Protein AF-A0A557S7L2-F1 (afdb_monomer)

InterPro domains:
  IPR024530 Putative quorum-sensing-regulated virulence factor [PF12843] (3-58)

Radius of gyration: 10.43 Å; Cα contacts (8 Å, |Δi|>4): 52; chains: 1; bounding box: 24×25×25 Å

Secondary struct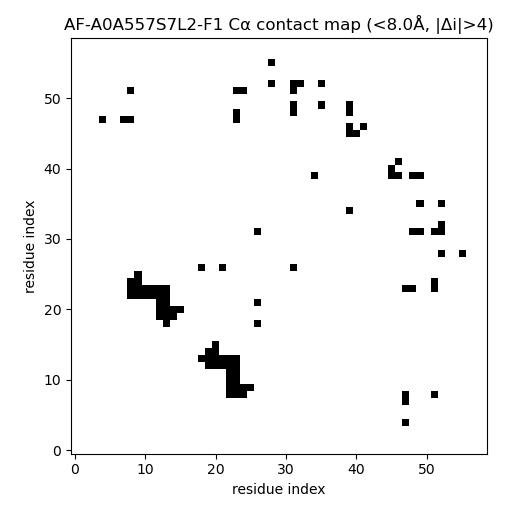ure (DSSP, 8-state):
--HHHHHHHHH-B--SSTTTTSBGGGS-HHHHHHHHHH-PPTTHHHHHHHHHHHHHH--

Mean predicted aligned error: 4.09 Å

Structure (mmCIF, N/CA/C/O backbone):
data_AF-A0A557S7L2-F1
#
_entry.id   AF-A0A557S7L2-F1
#
loop_
_atom_site.group_PDB
_atom_site.id
_atom_site.type_symbol
_atom_site.label_atom_id
_atom_site.label_alt_id
_atom_site.label_comp_id
_atom_site.label_asym_id
_atom_site.label_entity_id
_atom_site.label_seq_id
_atom_site.pdbx_PDB_ins_code
_atom_site.Cartn_x
_atom_site.Cartn_y
_atom_site.Cartn_z
_atom_site.occupancy
_atom_site.B_iso_or_equiv
_atom_site.auth_seq_id
_atom_site.auth_comp_id
_atom_site.auth_asym_id
_atom_site.auth_atom_id
_atom_site.pdbx_PDB_model_num
ATOM 1 N N . MET A 1 1 ? 14.902 -7.680 6.896 1.00 60.78 1 MET A N 1
ATOM 2 C CA . MET A 1 1 ? 13.433 -7.515 6.890 1.00 60.78 1 MET A CA 1
ATOM 3 C C . MET A 1 1 ? 13.007 -7.110 8.288 1.00 60.78 1 MET A C 1
ATOM 5 O O . MET A 1 1 ? 13.380 -7.804 9.223 1.00 60.78 1 MET A O 1
ATOM 9 N N . ASN A 1 2 ? 12.360 -5.952 8.444 1.00 70.94 2 ASN A N 1
ATOM 10 C CA . ASN A 1 2 ? 11.985 -5.420 9.756 1.00 70.94 2 ASN A CA 1
ATOM 11 C C . ASN A 1 2 ? 10.604 -5.991 10.140 1.00 70.94 2 ASN A C 1
ATOM 13 O O . ASN A 1 2 ? 9.627 -5.616 9.491 1.00 70.94 2 ASN A O 1
ATOM 17 N N . PRO A 1 3 ? 10.500 -6.917 11.109 1.00 76.12 3 PRO A N 1
ATOM 18 C CA . PRO A 1 3 ? 9.267 -7.672 11.367 1.00 76.12 3 PRO A CA 1
ATOM 19 C C . PRO A 1 3 ? 8.073 -6.776 11.733 1.00 76.12 3 PRO A C 1
ATOM 21 O O . PRO A 1 3 ? 6.955 -7.041 11.305 1.00 76.12 3 PRO A O 1
ATOM 24 N N . GLU A 1 4 ? 8.323 -5.651 12.403 1.00 79.69 4 GLU A N 1
ATOM 25 C CA . GLU A 1 4 ? 7.297 -4.658 12.751 1.00 79.69 4 GLU A CA 1
ATOM 26 C C . GLU A 1 4 ? 6.605 -4.051 11.519 1.00 79.69 4 GLU A C 1
ATOM 28 O O . GLU A 1 4 ? 5.417 -3.733 11.552 1.00 79.69 4 GLU A O 1
ATOM 33 N N . LEU A 1 5 ? 7.330 -3.891 10.404 1.00 77.19 5 LEU A N 1
ATOM 34 C CA . LEU A 1 5 ? 6.743 -3.371 9.169 1.00 77.19 5 LEU A CA 1
ATOM 35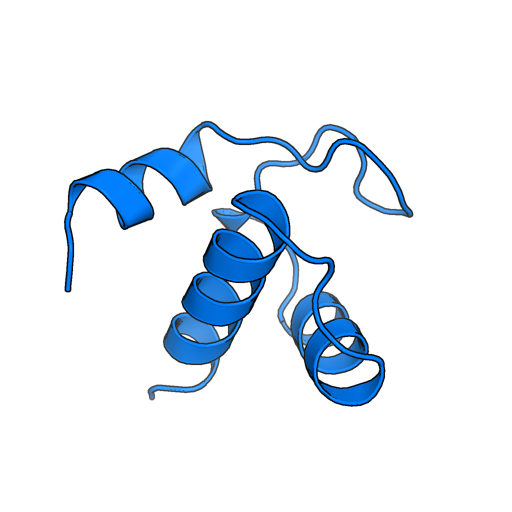 C C . LEU A 1 5 ? 5.841 -4.406 8.496 1.00 77.19 5 LEU A C 1
ATOM 37 O O . LEU A 1 5 ? 4.836 -4.010 7.917 1.00 77.19 5 LEU A O 1
ATOM 41 N N . LEU A 1 6 ? 6.164 -5.701 8.594 1.00 81.31 6 LEU A N 1
ATOM 42 C CA . LEU A 1 6 ? 5.302 -6.764 8.068 1.00 81.31 6 LEU A CA 1
ATOM 43 C C . LEU A 1 6 ? 3.989 -6.853 8.843 1.00 81.31 6 LEU A C 1
ATOM 45 O O . LEU A 1 6 ? 2.931 -6.960 8.229 1.00 81.31 6 LEU A O 1
ATOM 49 N N . GLU A 1 7 ? 4.041 -6.752 10.171 1.00 84.81 7 GLU A N 1
ATOM 50 C CA . GLU A 1 7 ? 2.825 -6.702 10.985 1.00 84.81 7 GLU A CA 1
ATOM 51 C C . GLU A 1 7 ? 1.957 -5.507 10.591 1.00 84.81 7 GLU A C 1
ATOM 53 O O . GLU A 1 7 ? 0.757 -5.663 10.378 1.00 84.81 7 GLU A O 1
ATOM 58 N N . LEU A 1 8 ? 2.564 -4.335 10.375 1.00 85.62 8 LEU A N 1
ATOM 59 C CA . LEU A 1 8 ? 1.838 -3.153 9.914 1.00 85.62 8 LEU A CA 1
ATOM 60 C C . LEU A 1 8 ? 1.103 -3.374 8.583 1.00 85.62 8 LEU A C 1
ATOM 62 O O . LEU A 1 8 ? 0.026 -2.816 8.414 1.00 85.62 8 LEU A O 1
ATOM 66 N N . LEU A 1 9 ? 1.591 -4.209 7.664 1.00 86.44 9 LEU A N 1
ATOM 67 C CA . LEU A 1 9 ? 0.866 -4.506 6.416 1.00 86.44 9 LEU A CA 1
ATOM 68 C C . LEU A 1 9 ? -0.477 -5.215 6.660 1.00 86.44 9 LEU A C 1
ATOM 70 O O . LEU A 1 9 ? -1.413 -5.032 5.879 1.00 86.44 9 LEU A O 1
ATOM 74 N N . LEU A 1 10 ? -0.573 -5.997 7.740 1.00 86.81 10 LEU A N 1
ATOM 75 C CA . LEU A 1 10 ? -1.743 -6.807 8.098 1.00 86.81 10 LEU A CA 1
ATOM 76 C C . LEU A 1 10 ? -2.789 -6.041 8.918 1.00 86.81 10 LEU A C 1
ATOM 78 O O . LEU A 1 10 ? -3.955 -6.417 8.913 1.00 86.81 10 LEU A O 1
ATOM 82 N N . ILE A 1 11 ? -2.390 -4.981 9.623 1.00 88.62 11 ILE A N 1
ATOM 83 C CA . ILE A 1 11 ? -3.288 -4.139 10.444 1.00 88.62 11 ILE A CA 1
ATOM 84 C C . ILE A 1 11 ? -3.588 -2.787 9.801 1.00 88.62 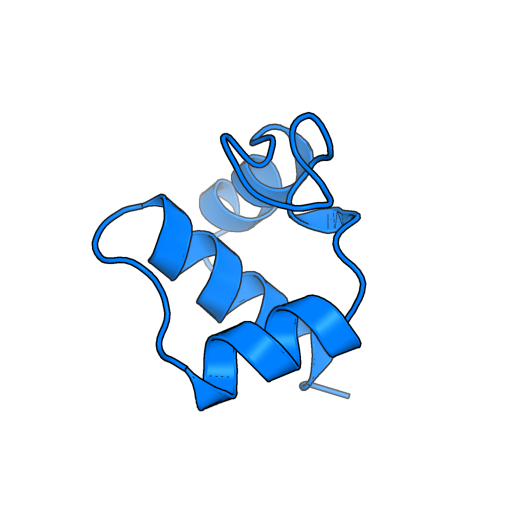11 ILE A C 1
ATOM 86 O O . ILE A 1 11 ? -4.588 -2.156 10.139 1.00 88.62 11 ILE A O 1
ATOM 90 N N . HIS A 1 12 ? -2.728 -2.296 8.909 1.00 90.56 12 HIS A N 1
ATOM 91 C CA . HIS A 1 12 ? -2.914 -0.982 8.316 1.00 90.56 12 HIS A CA 1
ATOM 92 C C . HIS A 1 12 ? -3.797 -1.074 7.076 1.00 90.56 12 HIS A C 1
ATOM 94 O O . HIS A 1 12 ? -3.438 -1.684 6.070 1.00 90.56 12 HIS A O 1
ATOM 100 N N . GLU A 1 13 ? -4.967 -0.451 7.163 1.00 93.25 13 GLU A N 1
ATOM 101 C CA . GLU A 1 13 ? -5.923 -0.363 6.069 1.00 93.25 13 GLU A CA 1
ATOM 102 C C . GLU A 1 13 ? -5.620 0.817 5.150 1.00 93.25 13 GLU A C 1
ATOM 104 O O . GLU A 1 13 ? -5.178 1.882 5.587 1.00 93.25 13 GLU A O 1
ATOM 109 N N . MET A 1 14 ? -5.922 0.658 3.862 1.00 93.44 14 MET A N 1
ATOM 110 C CA . MET A 1 14 ? -5.828 1.748 2.908 1.00 93.44 14 MET A CA 1
ATOM 111 C C . MET A 1 14 ? -6.796 2.873 3.288 1.00 93.44 14 MET A C 1
ATOM 113 O O . MET A 1 14 ? -8.013 2.661 3.305 1.00 93.44 14 MET A O 1
ATOM 117 N N . PRO A 1 15 ? -6.298 4.102 3.514 1.00 91.62 15 PRO A N 1
ATOM 118 C CA . PRO A 1 1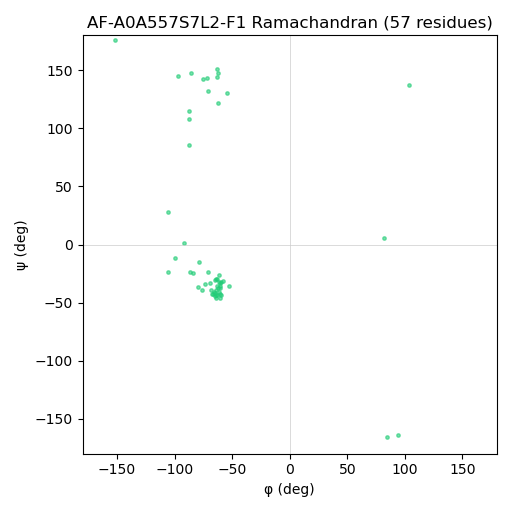5 ? -7.149 5.215 3.924 1.00 91.62 15 PRO A CA 1
ATOM 119 C C . PRO A 1 15 ? -7.938 5.834 2.757 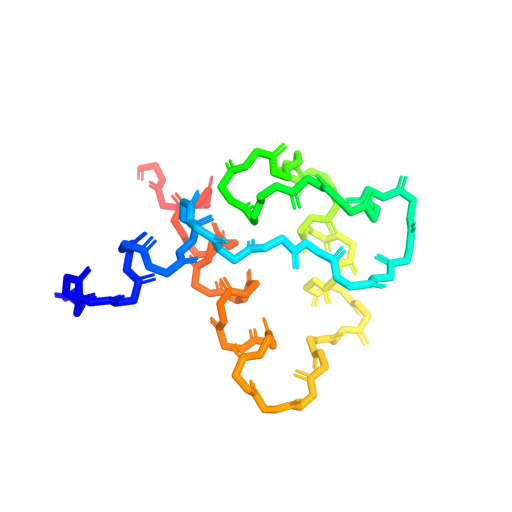1.00 91.62 15 PRO A C 1
ATOM 121 O O . PRO A 1 15 ? -8.901 6.573 2.979 1.00 91.62 15 PRO A O 1
ATOM 124 N N . PHE A 1 16 ? -7.561 5.542 1.507 1.00 89.12 16 PHE A N 1
ATOM 125 C CA . PHE A 1 16 ? -8.165 6.118 0.304 1.00 89.12 16 PHE A CA 1
ATOM 126 C C . PHE A 1 16 ? -8.074 5.192 -0.919 1.00 89.12 16 PHE A C 1
ATOM 128 O O . PHE A 1 16 ? -7.442 4.136 -0.893 1.00 89.12 16 PHE A O 1
ATOM 135 N N . GLY A 1 17 ? -8.690 5.629 -2.020 1.00 88.19 17 GLY A N 1
ATOM 136 C CA . GLY A 1 17 ? -8.662 4.938 -3.307 1.00 88.19 17 GLY A CA 1
ATOM 137 C C . GLY A 1 17 ? -9.714 3.838 -3.428 1.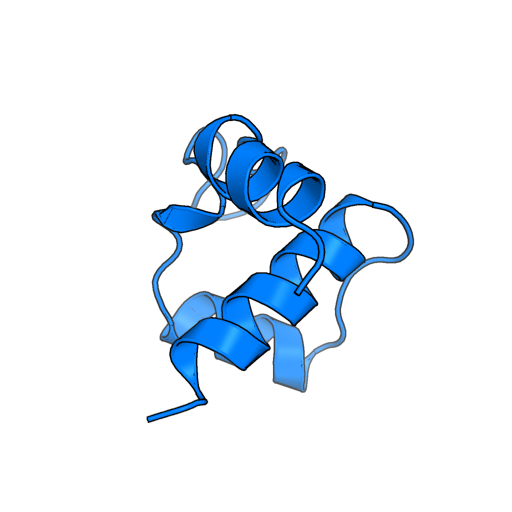00 88.19 17 GLY A C 1
ATOM 138 O O . GLY A 1 17 ? -10.656 3.756 -2.640 1.00 88.19 17 GLY A O 1
ATOM 139 N N . LYS A 1 18 ? -9.550 2.986 -4.446 1.00 88.94 18 LYS A N 1
ATOM 140 C CA . LYS A 1 18 ? -10.507 1.916 -4.783 1.00 88.94 18 LYS A CA 1
ATOM 141 C C . LYS A 1 18 ? -10.615 0.838 -3.697 1.00 88.94 18 LYS A C 1
ATOM 143 O O . LYS A 1 18 ? -11.676 0.250 -3.536 1.00 88.94 18 LYS A O 1
ATOM 148 N N . TYR A 1 19 ? -9.528 0.591 -2.966 1.00 92.88 19 TYR A N 1
ATOM 149 C CA . TYR A 1 19 ? -9.438 -0.435 -1.922 1.00 92.88 19 TYR A CA 1
ATOM 150 C C . TYR A 1 19 ? -9.456 0.162 -0.511 1.00 92.88 19 TYR A C 1
ATOM 152 O O . TYR A 1 19 ? -8.881 -0.409 0.411 1.00 92.88 19 TYR A O 1
ATOM 160 N N . LYS A 1 20 ? -10.092 1.326 -0.334 1.00 92.62 20 LYS A N 1
ATOM 161 C CA . LYS A 1 20 ? -10.244 1.946 0.984 1.00 92.62 20 LYS A CA 1
ATOM 162 C C . LYS A 1 20 ? -10.886 0.962 1.974 1.00 92.62 20 LYS A C 1
ATOM 164 O O . LYS A 1 20 ? -11.918 0.376 1.655 1.00 92.62 20 LYS A O 1
ATOM 169 N N . GLY A 1 21 ? -10.287 0.814 3.157 1.00 92.31 21 GLY A N 1
ATOM 1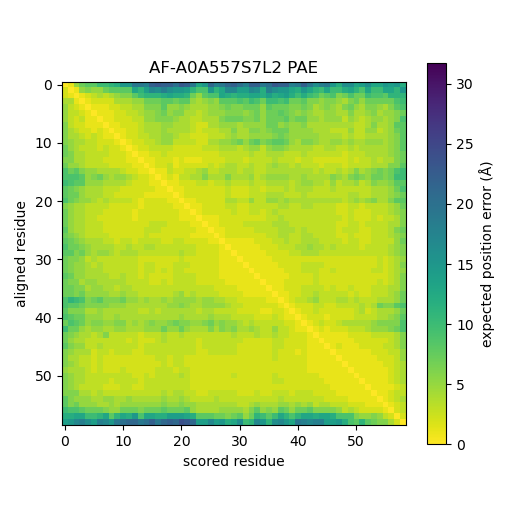70 C CA . GLY A 1 21 ? -10.736 -0.121 4.198 1.00 92.31 21 GLY A CA 1
ATOM 171 C C . GLY A 1 21 ? -10.271 -1.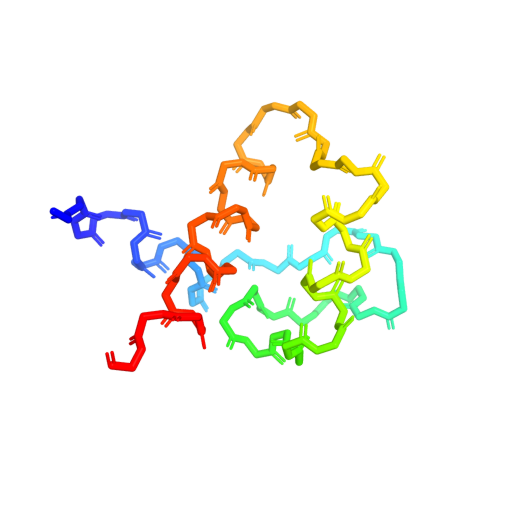571 4.014 1.00 92.31 21 GLY A C 1
ATOM 172 O O . GLY A 1 21 ? -10.699 -2.441 4.760 1.00 92.31 21 GLY A O 1
ATOM 173 N N . ARG A 1 22 ? -9.417 -1.867 3.021 1.00 92.94 22 ARG A N 1
ATOM 174 C CA . ARG A 1 22 ? -8.674 -3.139 2.964 1.00 92.94 22 ARG A CA 1
ATOM 175 C C . ARG A 1 22 ? -7.281 -2.968 3.528 1.00 92.94 22 ARG A C 1
ATOM 177 O O . ARG A 1 22 ? -6.655 -1.937 3.292 1.00 92.94 22 ARG A O 1
ATOM 184 N N . VAL A 1 23 ? -6.786 -4.001 4.194 1.00 93.19 23 VAL A N 1
ATOM 185 C CA . VAL A 1 23 ? -5.402 -4.072 4.671 1.00 93.19 23 VAL A CA 1
ATOM 186 C C . VAL A 1 23 ? -4.417 -4.043 3.503 1.00 93.19 23 VAL A C 1
ATOM 188 O O . VAL A 1 23 ? -4.727 -4.528 2.412 1.00 93.19 23 VAL A O 1
ATOM 191 N N . ILE A 1 24 ? -3.239 -3.451 3.711 1.00 91.06 24 ILE A N 1
ATOM 192 C CA . ILE A 1 24 ? -2.219 -3.315 2.658 1.00 91.06 24 ILE A CA 1
ATOM 193 C C . ILE A 1 24 ? -1.771 -4.689 2.140 1.00 91.06 24 ILE A C 1
ATOM 195 O O . ILE A 1 24 ? -1.559 -4.834 0.938 1.00 91.06 24 ILE A O 1
ATOM 199 N N . ALA A 1 25 ? -1.704 -5.695 3.014 1.00 90.06 25 ALA A N 1
ATOM 200 C CA . ALA A 1 25 ? -1.375 -7.074 2.650 1.00 90.06 25 ALA A CA 1
ATOM 201 C C . ALA A 1 25 ? -2.371 -7.718 1.660 1.00 90.06 25 ALA A C 1
ATOM 203 O O . ALA A 1 25 ? -1.984 -8.593 0.894 1.00 90.06 25 ALA A O 1
ATOM 204 N N . ASP A 1 26 ? -3.629 -7.265 1.638 1.00 91.38 26 ASP A N 1
ATOM 205 C CA . ASP A 1 26 ? -4.684 -7.763 0.738 1.00 91.38 26 ASP A CA 1
ATOM 206 C C . ASP A 1 26 ? -4.776 -6.963 -0.570 1.00 91.38 26 ASP A C 1
ATOM 208 O O . ASP A 1 26 ? -5.671 -7.186 -1.399 1.00 91.38 26 ASP A O 1
ATOM 212 N N . LEU A 1 27 ? -3.905 -5.967 -0.755 1.00 91.38 27 LEU A N 1
ATOM 213 C CA . LEU A 1 27 ? -3.908 -5.188 -1.980 1.00 91.38 27 LEU A CA 1
ATOM 214 C C . LEU A 1 27 ? -3.391 -6.043 -3.133 1.00 91.38 27 LEU A C 1
ATOM 216 O O . LEU A 1 27 ? -2.328 -6.649 -3.031 1.00 91.38 27 LEU A O 1
ATOM 220 N N . PRO A 1 28 ? -4.098 -6.055 -4.268 1.00 92.31 28 PRO A N 1
ATOM 221 C CA . PRO A 1 28 ? -3.659 -6.856 -5.391 1.00 92.31 28 PRO A CA 1
ATOM 222 C C . PRO A 1 28 ? -2.410 -6.255 -6.049 1.00 92.31 28 PRO A C 1
ATOM 224 O O . PRO A 1 28 ? -2.317 -5.032 -6.214 1.00 92.31 28 PRO A O 1
ATOM 227 N N . GLY A 1 29 ? -1.500 -7.116 -6.510 1.00 89.44 29 GLY A N 1
ATOM 228 C CA . GLY A 1 29 ? -0.218 -6.729 -7.112 1.00 89.44 29 GLY A CA 1
ATOM 229 C C . GLY A 1 29 ? -0.332 -5.714 -8.253 1.00 89.44 29 GLY A C 1
ATOM 230 O O . GLY A 1 29 ? 0.448 -4.767 -8.330 1.00 89.44 29 GLY A O 1
ATOM 231 N N . HIS A 1 30 ? -1.379 -5.780 -9.090 1.00 90.94 30 HIS A N 1
ATOM 232 C CA . HIS A 1 30 ? -1.605 -4.778 -10.149 1.00 90.94 30 HIS A CA 1
ATOM 233 C C . HIS A 1 30 ? -1.857 -3.363 -9.617 1.00 90.94 30 HIS A C 1
ATOM 235 O O . HIS A 1 30 ? -1.548 -2.381 -10.294 1.00 90.94 30 HIS A O 1
ATOM 241 N N . TYR A 1 31 ? -2.428 -3.237 -8.419 1.00 91.94 31 TYR A N 1
ATOM 242 C CA . TYR A 1 31 ? -2.646 -1.947 -7.770 1.00 91.94 31 TYR A CA 1
ATOM 243 C C . TYR A 1 31 ? -1.345 -1.391 -7.188 1.00 91.94 31 TYR A C 1
ATOM 245 O O . TYR A 1 31 ? -1.070 -0.199 -7.328 1.00 91.94 31 TYR A O 1
ATOM 253 N N . LEU A 1 32 ? -0.515 -2.262 -6.614 1.00 91.38 32 LEU A N 1
ATOM 254 C CA . LEU A 1 32 ? 0.825 -1.909 -6.151 1.00 91.38 32 LEU A CA 1
ATOM 255 C C . LEU A 1 32 ? 1.731 -1.514 -7.329 1.00 91.38 32 LEU A C 1
ATOM 257 O O . LEU A 1 32 ? 2.390 -0.481 -7.269 1.00 91.38 32 LEU A O 1
ATOM 261 N N . ALA A 1 33 ? 1.671 -2.242 -8.447 1.00 91.88 33 ALA A N 1
ATOM 262 C CA . ALA A 1 33 ? 2.393 -1.918 -9.678 1.00 91.88 33 ALA A CA 1
ATOM 263 C C . ALA A 1 33 ? 1.953 -0.584 -10.297 1.00 91.88 33 ALA A C 1
ATOM 265 O O . ALA A 1 33 ? 2.775 0.161 -10.835 1.00 91.88 33 ALA A O 1
ATOM 266 N N . TRP A 1 34 ? 0.664 -0.243 -10.207 1.00 92.00 34 TRP A N 1
ATOM 267 C CA . TRP A 1 34 ? 0.186 1.082 -10.602 1.00 92.00 34 TRP A CA 1
ATOM 268 C C . TRP A 1 34 ? 0.804 2.182 -9.728 1.00 92.00 34 TRP A C 1
ATOM 270 O O . TRP A 1 34 ? 1.289 3.178 -10.269 1.00 92.00 34 TRP A O 1
ATOM 280 N N . PHE A 1 35 ? 0.877 1.978 -8.408 1.00 92.25 35 PHE A N 1
ATOM 281 C CA . PHE A 1 35 ? 1.577 2.894 -7.501 1.00 92.25 35 PHE A CA 1
ATOM 282 C C . PHE A 1 35 ? 3.080 2.969 -7.778 1.00 92.25 35 PHE A C 1
ATOM 284 O O . PHE A 1 35 ? 3.623 4.066 -7.774 1.00 92.25 35 PHE A O 1
ATOM 291 N N . ALA A 1 36 ? 3.746 1.859 -8.092 1.00 90.56 36 ALA A N 1
ATOM 292 C CA . ALA A 1 36 ? 5.165 1.859 -8.447 1.00 90.56 36 ALA A CA 1
ATOM 293 C C . ALA A 1 36 ? 5.449 2.701 -9.707 1.00 90.56 36 ALA A C 1
ATOM 295 O O . ALA A 1 36 ? 6.493 3.341 -9.807 1.00 90.56 36 ALA A O 1
ATOM 296 N N . ARG A 1 37 ? 4.500 2.751 -10.653 1.00 91.19 37 ARG A N 1
ATOM 297 C CA . ARG A 1 37 ? 4.590 3.584 -11.867 1.00 91.19 37 ARG A CA 1
ATOM 298 C C . ARG A 1 37 ? 4.249 5.054 -11.628 1.00 91.19 37 ARG A C 1
ATOM 300 O O . ARG A 1 37 ? 4.823 5.913 -12.285 1.00 91.19 37 ARG A O 1
ATOM 307 N N . GLN A 1 38 ? 3.281 5.343 -10.758 1.00 91.38 38 GLN A N 1
ATOM 308 C CA . GLN A 1 38 ? 2.858 6.717 -10.449 1.00 91.38 38 GLN A CA 1
ATOM 309 C C . GLN A 1 38 ? 3.727 7.387 -9.376 1.00 91.38 38 GLN A C 1
ATOM 311 O O . GLN A 1 38 ? 3.817 8.611 -9.333 1.00 91.38 38 GLN A O 1
ATOM 316 N N . GLY A 1 39 ? 4.370 6.590 -8.527 1.00 90.94 39 GLY A N 1
ATOM 317 C CA . GLY A 1 39 ? 5.063 7.019 -7.320 1.00 90.94 39 GLY A CA 1
ATOM 318 C C . GLY A 1 39 ? 4.254 6.711 -6.058 1.00 90.94 39 GLY A C 1
ATOM 319 O O . GLY A 1 39 ? 3.041 6.931 -5.990 1.00 90.94 39 GLY A O 1
ATOM 320 N N . PHE A 1 40 ? 4.941 6.215 -5.029 1.00 91.19 40 PHE A N 1
ATOM 321 C CA . PHE A 1 40 ? 4.340 5.983 -3.720 1.00 91.19 40 PHE A CA 1
ATOM 322 C C . PHE A 1 40 ? 4.151 7.305 -2.958 1.00 91.19 40 PHE A C 1
ATOM 324 O O . PHE A 1 40 ? 5.011 8.187 -3.025 1.00 91.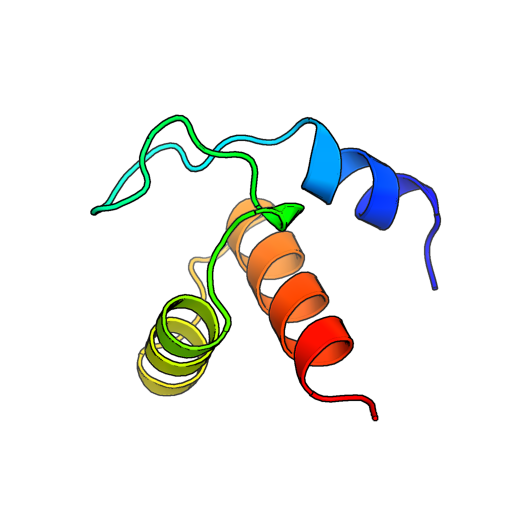19 40 PHE A O 1
ATOM 331 N N . PRO A 1 41 ? 3.048 7.459 -2.204 1.00 90.25 41 PRO A N 1
ATOM 332 C CA . PRO A 1 41 ? 2.815 8.651 -1.396 1.00 90.25 41 PRO A CA 1
ATOM 333 C C . PRO A 1 41 ? 3.886 8.799 -0.308 1.00 90.25 41 PRO A C 1
ATOM 335 O O . PRO A 1 41 ? 4.320 7.820 0.285 1.00 90.25 41 PRO A O 1
ATOM 338 N N . ALA A 1 42 ? 4.299 10.025 0.008 1.00 87.56 42 ALA A N 1
ATOM 339 C CA . ALA A 1 42 ? 5.290 10.241 1.060 1.00 87.56 42 ALA A CA 1
ATOM 340 C C . ALA A 1 42 ? 4.779 9.795 2.447 1.00 87.56 42 ALA A C 1
ATOM 342 O O . ALA A 1 42 ? 3.585 9.853 2.752 1.00 87.56 42 ALA A O 1
ATOM 343 N N . GLY A 1 43 ? 5.712 9.391 3.311 1.00 89.94 43 GLY A N 1
ATOM 344 C CA . GLY A 1 43 ? 5.436 8.981 4.687 1.00 89.94 43 GLY A CA 1
ATOM 345 C C . GLY A 1 43 ? 5.239 7.474 4.856 1.00 89.94 43 GLY A C 1
ATOM 346 O O . GLY A 1 43 ? 5.604 6.670 3.999 1.00 89.94 43 GLY A O 1
ATOM 347 N N . ARG A 1 44 ? 4.665 7.090 6.002 1.00 89.12 44 ARG A N 1
ATOM 348 C CA . ARG A 1 44 ? 4.564 5.683 6.425 1.00 89.12 44 ARG A CA 1
ATOM 349 C C . ARG A 1 44 ? 3.765 4.825 5.442 1.00 89.12 44 ARG A C 1
ATOM 351 O O . ARG A 1 44 ? 4.135 3.686 5.192 1.00 89.12 44 ARG A O 1
ATOM 358 N N . LEU A 1 45 ? 2.702 5.378 4.858 1.00 89.56 45 LEU A N 1
ATOM 359 C CA . LEU A 1 45 ? 1.855 4.646 3.919 1.00 89.56 45 LEU A CA 1
ATOM 360 C C . LEU A 1 45 ? 2.617 4.236 2.653 1.00 89.56 45 LEU A C 1
ATOM 362 O O . LEU A 1 45 ? 2.527 3.086 2.243 1.00 89.56 45 LEU A O 1
ATOM 366 N N . GLY A 1 46 ? 3.391 5.142 2.049 1.00 90.56 46 GLY A N 1
ATOM 367 C CA . GLY A 1 46 ? 4.182 4.783 0.872 1.00 90.56 46 GLY A CA 1
ATOM 368 C C . GLY A 1 46 ? 5.321 3.833 1.180 1.00 90.56 46 GLY A C 1
ATOM 369 O O . GLY A 1 46 ? 5.602 2.977 0.355 1.00 90.56 46 GLY A O 1
ATOM 370 N N . GLN A 1 47 ? 5.925 3.922 2.369 1.00 90.88 47 GLN A N 1
ATOM 371 C CA . GLN A 1 47 ? 6.911 2.931 2.808 1.00 90.88 47 GLN A CA 1
ATOM 372 C C . GLN A 1 47 ? 6.300 1.528 2.891 1.00 90.88 47 GLN A C 1
ATOM 374 O O . GLN A 1 47 ? 6.911 0.575 2.423 1.00 90.88 47 GLN A O 1
ATOM 379 N N . LEU A 1 48 ? 5.084 1.406 3.430 1.00 90.62 48 LEU A N 1
ATOM 380 C CA . LEU A 1 48 ? 4.365 0.131 3.500 1.00 90.62 48 LEU A CA 1
ATOM 381 C C . LEU A 1 48 ? 3.962 -0.382 2.110 1.00 90.62 48 LEU A C 1
ATOM 383 O O . LEU A 1 48 ? 4.137 -1.559 1.823 1.00 90.62 48 LEU A O 1
ATOM 387 N N . LEU A 1 49 ? 3.471 0.492 1.228 1.00 92.06 49 LEU A N 1
ATOM 388 C CA . LEU A 1 49 ? 3.109 0.116 -0.144 1.00 92.06 49 LEU A CA 1
ATOM 389 C C . LEU A 1 49 ? 4.329 -0.307 -0.973 1.00 92.06 49 LEU A C 1
ATOM 391 O O . LEU A 1 49 ? 4.245 -1.282 -1.713 1.00 92.06 49 LEU A O 1
ATOM 395 N N . ALA A 1 50 ? 5.453 0.398 -0.833 1.00 90.81 50 ALA A N 1
ATOM 396 C CA . ALA A 1 50 ? 6.707 0.045 -1.488 1.00 90.81 50 ALA A CA 1
ATOM 397 C C . ALA A 1 50 ? 7.242 -1.292 -0.968 1.00 90.81 50 ALA A C 1
ATOM 399 O O . ALA A 1 50 ? 7.603 -2.149 -1.767 1.00 90.81 50 ALA A O 1
ATOM 400 N N . LEU A 1 51 ? 7.209 -1.504 0.352 1.00 90.12 51 LEU A N 1
ATOM 401 C CA . LEU A 1 51 ? 7.595 -2.775 0.957 1.00 90.12 51 LEU A CA 1
ATOM 402 C C . LEU A 1 51 ? 6.708 -3.925 0.464 1.00 90.12 51 LEU A C 1
ATOM 404 O O . LEU A 1 51 ? 7.226 -4.969 0.088 1.00 90.12 51 LEU A O 1
ATOM 408 N N . MET A 1 52 ? 5.385 -3.740 0.431 1.00 90.62 52 MET A N 1
ATOM 409 C CA . MET A 1 52 ? 4.465 -4.758 -0.082 1.00 90.62 52 MET A CA 1
ATOM 410 C C . MET A 1 52 ? 4.730 -5.062 -1.559 1.00 90.62 52 MET A C 1
ATOM 412 O O . MET A 1 52 ? 4.717 -6.218 -1.960 1.00 90.62 52 MET A O 1
ATOM 416 N N . TYR A 1 53 ? 5.006 -4.034 -2.365 1.00 91.12 53 TYR A N 1
ATOM 417 C CA . TYR A 1 53 ? 5.358 -4.202 -3.772 1.00 91.12 53 TYR A CA 1
ATOM 418 C C . TYR A 1 53 ? 6.672 -4.974 -3.959 1.00 91.12 53 TYR A C 1
ATOM 420 O O . TYR A 1 53 ? 6.734 -5.866 -4.799 1.00 91.12 53 TYR A O 1
ATOM 428 N N . GLU A 1 54 ? 7.704 -4.667 -3.166 1.00 88.75 54 GLU A N 1
ATOM 429 C CA . GLU A 1 54 ? 8.972 -5.409 -3.166 1.00 88.75 54 GLU A CA 1
ATOM 430 C C . GLU A 1 54 ? 8.788 -6.872 -2.740 1.00 88.75 54 GLU A C 1
ATOM 432 O O . GLU A 1 54 ? 9.439 -7.749 -3.300 1.00 88.75 54 GLU A O 1
ATOM 437 N N . LEU A 1 55 ? 7.906 -7.145 -1.773 1.00 86.31 55 LEU A N 1
ATOM 438 C CA . LEU A 1 55 ? 7.574 -8.508 -1.345 1.00 86.31 55 LEU A CA 1
ATOM 439 C C . LEU A 1 55 ? 6.801 -9.283 -2.422 1.00 86.31 55 LEU A C 1
ATOM 441 O O . LEU A 1 55 ? 7.070 -10.460 -2.612 1.00 86.31 55 LEU A O 1
ATOM 445 N N . ASP A 1 56 ? 5.882 -8.627 -3.135 1.00 84.19 56 ASP A N 1
ATOM 446 C CA . ASP A 1 56 ? 5.098 -9.214 -4.236 1.00 84.19 56 ASP A CA 1
ATOM 447 C C . ASP A 1 56 ? 5.949 -9.482 -5.495 1.00 84.19 56 ASP A C 1
ATOM 449 O O . ASP A 1 56 ? 5.594 -10.324 -6.311 1.00 84.19 56 ASP A O 1
ATOM 453 N N . HIS A 1 57 ? 7.069 -8.764 -5.669 1.00 79.00 57 HIS A N 1
ATOM 454 C CA . HIS A 1 57 ? 7.978 -8.902 -6.821 1.00 79.00 57 HIS A CA 1
ATOM 455 C C . HIS A 1 57 ? 9.238 -9.742 -6.553 1.00 79.00 57 HIS A C 1
ATOM 457 O O . HIS A 1 57 ? 9.948 -10.067 -7.505 1.00 79.00 57 HIS A O 1
ATOM 463 N N . ASN A 1 58 ? 9.545 -10.072 -5.295 1.00 70.94 58 ASN A N 1
ATOM 464 C CA . ASN A 1 58 ? 10.609 -11.018 -4.951 1.00 70.94 58 ASN A CA 1
ATOM 465 C C . ASN A 1 58 ? 10.042 -12.449 -4.956 1.00 70.94 58 ASN A C 1
ATOM 467 O O . ASN A 1 58 ? 9.643 -12.956 -3.908 1.00 70.94 58 ASN A O 1
ATOM 471 N N . ASP A 1 59 ? 10.014 -13.069 -6.137 1.00 51.28 59 ASP A N 1
ATOM 472 C CA . ASP A 1 59 ? 9.947 -14.533 -6.314 1.00 51.28 59 ASP A CA 1
ATOM 473 C C . ASP A 1 59 ? 11.324 -15.187 -6.069 1.00 51.28 59 ASP A C 1
ATOM 475 O O . ASP A 1 59 ? 12.353 -14.597 -6.488 1.00 51.28 59 ASP A O 1
#

Organism: NCBI:txid1629404

pLDDT: mean 87.5, std 7.82, range [51.28, 93.44]

Solvent-accessible surface area (backbone atoms only — not comparable to full-atom values): 3566 Å² total; per-residue (Å²): 133,65,67,71,61,58,54,43,27,67,72,41,49,32,90,57,75,96,56,46,77,37,32,52,69,74,55,55,64,72,60,41,53,50,33,70,74,75,54,63,56,85,61,72,66,19,54,50,48,51,51,50,40,53,59,74,68,61,126

Foldseek 3Di:
DPVVLVVQQCVPADCDDPRGRDRNLPDDLVVLVVCVVVDADDDDRSVSSVVSNVVVPPD

Sequence (59 aa):
MNPELLELLLIHEMPFGKYKGRVIADLPGHYLAWFARQGFPAGRLGQLLALMYELDHND